Protein AF-A0A538EGA3-F1 (afdb_monomer_lite)

Sequence (104 aa):
MTSRRQLITATGVAAGGALLIGGTGAIASAATAPKPAADPWTQVPVILGRIKPPTFPAKDFPVTSYGGKGDGKTDDTAAFAKAIKACSTAGGGRVTVPAGTWLT

pLDDT: mean 77.74, std 19.58, range [37.66, 95.5]

Foldseek 3Di:
DDDPPPPPPDDDDDDDDDDDDDDDPPPPPPPDDPDPDDDPVVCVVVVVVPDDDDDFPADEQELVVQVFDLAQPDASVSSVVVSVVVQVVVVHHYYDYDDHHHHD

Structure (mmCIF, N/CA/C/O backbone):
data_AF-A0A538EGA3-F1
#
_entry.id   AF-A0A538EGA3-F1
#
loop_
_atom_site.group_PDB
_atom_site.id
_atom_site.type_symbol
_atom_site.label_atom_id
_atom_site.label_alt_id
_atom_site.label_comp_id
_atom_site.label_asym_id
_atom_site.label_entity_id
_atom_site.label_seq_id
_atom_site.pdbx_PDB_ins_code
_atom_site.Cartn_x
_atom_site.Cartn_y
_atom_site.Cartn_z
_atom_site.occupancy
_atom_site.B_iso_or_equiv
_atom_site.auth_seq_id
_atom_site.auth_comp_id
_atom_site.auth_asym_id
_atom_site.auth_atom_id
_atom_site.pdbx_PDB_model_num
ATOM 1 N N . MET A 1 1 ? 40.844 21.853 -47.584 1.00 45.88 1 MET A N 1
ATOM 2 C CA . MET A 1 1 ? 41.026 22.986 -46.651 1.00 45.88 1 MET A CA 1
ATOM 3 C C . MET A 1 1 ? 41.848 22.512 -45.466 1.00 45.88 1 MET A C 1
ATOM 5 O O . MET A 1 1 ? 41.376 21.769 -44.618 1.00 45.88 1 MET A O 1
ATOM 9 N N . THR A 1 2 ? 43.126 22.860 -45.529 1.00 52.50 2 THR A N 1
ATOM 10 C CA . THR A 1 2 ? 44.255 22.369 -44.738 1.00 52.50 2 THR A CA 1
ATOM 11 C C . THR A 1 2 ? 44.214 22.919 -43.314 1.00 52.50 2 THR A C 1
ATOM 13 O O . THR A 1 2 ? 44.418 24.113 -43.097 1.00 52.50 2 THR A O 1
ATOM 16 N N . SER A 1 3 ? 43.950 22.059 -42.329 1.00 53.56 3 SER A N 1
ATOM 17 C CA . SER A 1 3 ? 43.920 22.463 -40.922 1.00 53.56 3 SER A CA 1
ATOM 18 C C . SER A 1 3 ? 45.281 22.228 -40.276 1.00 53.56 3 SER A C 1
ATOM 20 O O . SER A 1 3 ? 45.639 21.092 -39.984 1.00 53.56 3 SER A O 1
ATOM 22 N N . ARG A 1 4 ? 46.040 23.325 -40.151 1.00 60.34 4 ARG A N 1
ATOM 23 C CA . ARG A 1 4 ? 46.911 23.858 -39.067 1.00 60.34 4 ARG A CA 1
ATOM 24 C C . ARG A 1 4 ? 47.538 22.949 -37.984 1.00 60.34 4 ARG A C 1
ATOM 26 O O . ARG A 1 4 ? 48.323 23.448 -37.190 1.00 60.34 4 ARG A O 1
ATOM 33 N N . ARG A 1 5 ? 47.237 21.653 -37.918 1.00 53.47 5 ARG A N 1
ATOM 34 C CA . ARG A 1 5 ? 47.705 20.697 -36.898 1.00 53.47 5 ARG A CA 1
ATOM 35 C C . ARG A 1 5 ? 48.815 19.759 -37.380 1.00 53.47 5 ARG A C 1
ATOM 37 O O . ARG A 1 5 ? 49.364 19.023 -36.577 1.00 53.47 5 ARG A O 1
ATOM 44 N N . GLN A 1 6 ? 49.174 19.800 -38.662 1.00 52.38 6 GLN A N 1
ATOM 45 C CA . GLN A 1 6 ? 50.238 18.966 -39.244 1.00 52.38 6 GLN A CA 1
ATOM 46 C C . GLN A 1 6 ? 51.655 19.556 -39.073 1.00 52.38 6 GLN A C 1
ATOM 48 O O . GLN A 1 6 ? 52.621 18.958 -39.527 1.00 52.38 6 GLN A O 1
ATOM 53 N N . LEU A 1 7 ? 51.799 20.718 -38.421 1.00 51.31 7 LEU A N 1
ATOM 54 C CA . LEU A 1 7 ? 53.066 21.462 -38.366 1.00 51.31 7 LEU A CA 1
ATOM 55 C C . LEU A 1 7 ? 53.956 21.144 -37.142 1.00 51.31 7 LEU A C 1
ATOM 57 O O . LEU A 1 7 ? 55.055 21.673 -37.059 1.00 51.31 7 LEU A O 1
ATOM 61 N N . ILE A 1 8 ? 53.510 20.313 -36.189 1.00 56.19 8 ILE A N 1
ATOM 62 C CA . ILE A 1 8 ? 54.241 20.060 -34.920 1.00 56.19 8 ILE A CA 1
ATOM 63 C C . ILE A 1 8 ? 54.731 18.602 -34.806 1.00 56.19 8 ILE A C 1
ATOM 65 O O . ILE A 1 8 ? 55.147 18.156 -33.746 1.00 56.19 8 ILE A O 1
ATOM 69 N N . THR A 1 9 ? 54.705 17.807 -35.879 1.00 49.31 9 THR A N 1
ATOM 70 C CA . THR A 1 9 ? 55.176 16.403 -35.811 1.00 49.31 9 THR A CA 1
ATOM 71 C C . THR A 1 9 ? 56.150 16.060 -36.932 1.00 49.31 9 THR A C 1
ATOM 73 O O . THR A 1 9 ? 56.134 14.966 -37.484 1.00 49.31 9 THR A O 1
ATOM 76 N N . ALA A 1 10 ? 57.015 17.011 -37.273 1.00 52.28 10 ALA A N 1
ATOM 77 C CA . ALA A 1 10 ? 58.179 16.777 -38.115 1.00 52.28 10 ALA A CA 1
ATOM 78 C C . ALA A 1 10 ? 59.340 17.628 -37.588 1.00 52.28 10 ALA A C 1
ATOM 80 O O . ALA A 1 10 ? 59.331 18.837 -37.790 1.00 52.28 10 ALA A O 1
ATOM 81 N N . THR A 1 11 ? 60.269 16.984 -36.865 1.00 54.66 11 THR A N 1
ATOM 82 C CA . THR A 1 11 ? 61.643 17.376 -36.440 1.00 54.66 11 THR A CA 1
ATOM 83 C C . THR A 1 11 ? 61.866 16.876 -35.001 1.00 54.66 11 THR A C 1
ATOM 85 O O . THR A 1 11 ? 61.056 17.154 -34.131 1.00 54.66 11 THR A O 1
ATOM 88 N N . GLY A 1 12 ? 62.880 16.093 -34.635 1.00 48.88 12 GLY A N 1
ATOM 89 C CA . GLY A 1 12 ? 63.992 15.486 -35.355 1.00 48.88 12 GLY A CA 1
ATOM 90 C C . GLY A 1 12 ? 64.999 14.869 -34.358 1.00 48.88 12 GLY A C 1
ATOM 91 O O . GLY A 1 12 ? 64.984 15.246 -33.192 1.00 48.88 12 GLY A O 1
ATOM 92 N N . VAL A 1 13 ? 65.888 14.002 -34.886 1.00 49.81 13 VAL A N 1
ATOM 93 C CA . VAL A 1 13 ? 67.312 13.797 -34.486 1.00 49.81 13 VAL A CA 1
ATOM 94 C C . VAL A 1 13 ? 67.577 13.117 -33.119 1.00 49.81 13 VAL A C 1
ATOM 96 O O . VAL A 1 13 ? 66.918 13.420 -32.142 1.00 49.81 13 VAL A O 1
ATOM 99 N N . ALA A 1 14 ? 68.572 12.255 -32.880 1.00 45.31 14 ALA A N 1
ATOM 100 C CA . ALA A 1 14 ? 69.448 11.358 -33.641 1.00 45.31 14 ALA A CA 1
ATOM 101 C C . ALA A 1 14 ? 70.195 10.467 -32.610 1.00 45.31 14 ALA A C 1
ATOM 103 O O . ALA A 1 14 ? 70.153 10.713 -31.408 1.00 45.31 14 ALA A O 1
ATOM 104 N N . ALA A 1 15 ? 70.860 9.432 -33.119 1.00 49.69 15 ALA A N 1
ATOM 105 C CA . ALA A 1 15 ? 71.701 8.438 -32.452 1.00 49.69 15 ALA A CA 1
ATOM 106 C C . ALA A 1 15 ? 72.679 8.933 -31.360 1.00 49.69 15 ALA A C 1
ATOM 108 O O . ALA A 1 15 ? 73.272 10.001 -31.488 1.00 49.69 15 ALA A O 1
ATOM 109 N N . GLY A 1 16 ? 72.985 8.058 -30.388 1.00 38.62 16 GLY A N 1
ATOM 110 C CA . GLY A 1 16 ? 74.246 8.130 -29.639 1.00 38.62 16 GLY A CA 1
ATOM 111 C C . GLY A 1 16 ? 74.320 7.305 -28.347 1.00 38.62 16 GLY A C 1
ATOM 112 O O . GLY A 1 16 ? 73.719 7.680 -27.354 1.00 38.62 16 GLY A O 1
ATOM 113 N N . GLY A 1 17 ? 75.145 6.249 -28.357 1.00 37.66 17 GLY A N 1
ATOM 114 C CA . GLY A 1 17 ? 76.070 5.931 -27.255 1.00 37.66 17 GLY A CA 1
ATOM 115 C C . GLY A 1 17 ? 75.546 5.198 -26.012 1.00 37.66 17 GLY A C 1
ATOM 116 O O . GLY A 1 17 ? 74.854 5.761 -25.175 1.00 37.66 17 GLY A O 1
ATOM 117 N N . ALA A 1 18 ? 76.000 3.955 -25.837 1.00 47.78 18 ALA A N 1
ATOM 118 C CA . ALA A 1 18 ? 76.025 3.244 -24.557 1.00 47.78 18 ALA A CA 1
ATOM 119 C C . ALA A 1 18 ? 76.887 3.978 -23.507 1.00 47.78 18 ALA A C 1
ATOM 121 O O . ALA A 1 18 ? 77.840 4.636 -23.916 1.00 47.78 18 ALA A O 1
ATOM 122 N N . LEU A 1 19 ? 76.604 3.801 -22.199 1.00 40.25 19 LEU A N 1
ATOM 123 C CA . LEU A 1 19 ? 77.547 3.335 -21.150 1.00 40.25 19 LEU A CA 1
ATOM 124 C C . LEU A 1 19 ? 77.024 3.598 -19.700 1.00 40.25 19 LEU A C 1
ATOM 126 O O . LEU A 1 19 ? 76.902 4.738 -19.276 1.00 40.25 19 LEU A O 1
ATOM 130 N N . LEU A 1 20 ? 76.820 2.499 -18.953 1.00 40.88 20 LEU A N 1
ATOM 131 C CA . LEU A 1 20 ? 77.082 2.258 -17.512 1.00 40.88 20 LEU A CA 1
ATOM 132 C C . LEU A 1 20 ? 76.316 2.941 -16.340 1.00 40.88 20 LEU A C 1
ATOM 134 O O . LEU A 1 20 ? 76.392 4.137 -16.107 1.00 40.88 20 LEU A O 1
ATOM 138 N N . ILE A 1 21 ? 75.816 2.031 -15.480 1.00 46.25 21 ILE A N 1
ATOM 139 C CA . ILE A 1 21 ? 75.844 1.990 -13.997 1.00 46.25 21 ILE A CA 1
ATOM 140 C C . ILE A 1 21 ? 74.940 2.959 -13.214 1.00 46.25 21 ILE A C 1
ATOM 142 O O . ILE A 1 21 ? 75.186 4.152 -13.136 1.00 46.25 21 ILE A O 1
ATOM 146 N N . GLY A 1 22 ? 74.019 2.353 -12.449 1.00 46.28 22 GLY A N 1
ATOM 147 C CA . GLY A 1 22 ? 73.627 2.828 -11.119 1.00 46.28 22 GLY A CA 1
ATOM 148 C C . GLY A 1 22 ? 72.593 3.949 -11.088 1.00 46.28 22 GLY A C 1
ATOM 149 O O . GLY A 1 22 ? 72.903 5.113 -11.294 1.00 46.28 22 GLY A O 1
ATOM 150 N N . GLY A 1 23 ? 71.360 3.616 -10.719 1.00 42.41 23 GLY A N 1
ATOM 151 C CA . GLY A 1 23 ? 70.357 4.630 -10.419 1.00 42.41 23 GLY A CA 1
ATOM 152 C C . GLY A 1 23 ? 69.017 4.001 -10.096 1.00 42.41 23 GLY A C 1
ATOM 153 O O . GLY A 1 23 ? 68.351 3.480 -10.982 1.00 42.41 23 GLY A O 1
ATOM 154 N N . THR A 1 24 ? 68.675 4.016 -8.809 1.00 51.12 24 THR A N 1
ATOM 155 C CA . THR A 1 24 ? 67.328 3.915 -8.226 1.00 51.12 24 THR A CA 1
ATOM 156 C C . THR A 1 24 ? 66.188 3.809 -9.240 1.00 51.12 24 THR A C 1
ATOM 158 O O . THR A 1 24 ? 65.847 4.788 -9.905 1.00 51.12 24 THR A O 1
ATOM 161 N N . GLY A 1 25 ? 65.567 2.629 -9.313 1.00 43.28 25 GLY A N 1
ATOM 162 C CA . GLY A 1 25 ? 64.344 2.404 -10.075 1.00 43.28 25 GLY A CA 1
ATOM 163 C C . GLY A 1 25 ? 63.199 3.251 -9.526 1.00 43.28 25 GLY A C 1
ATOM 164 O O . GLY A 1 25 ? 62.449 2.813 -8.659 1.00 43.28 25 GLY A O 1
ATOM 165 N N . ALA A 1 26 ? 63.060 4.472 -10.034 1.00 49.19 26 ALA A N 1
ATOM 166 C CA . ALA A 1 26 ? 61.830 5.228 -9.926 1.00 49.19 26 ALA A CA 1
ATOM 167 C C . ALA A 1 26 ? 60.823 4.563 -10.868 1.00 49.19 26 ALA A C 1
ATOM 169 O O . ALA A 1 26 ? 60.852 4.769 -12.081 1.00 49.19 26 ALA A O 1
ATOM 170 N N . ILE A 1 27 ? 59.947 3.724 -10.313 1.00 51.88 27 ILE A N 1
ATOM 171 C CA . ILE A 1 27 ? 58.721 3.342 -11.005 1.00 51.88 27 ILE A CA 1
ATOM 172 C C . ILE A 1 27 ? 57.931 4.632 -11.247 1.00 51.88 27 ILE A C 1
ATOM 174 O O . ILE A 1 27 ? 57.329 5.202 -10.340 1.00 51.88 27 ILE A O 1
ATOM 178 N N . ALA A 1 28 ? 58.007 5.155 -12.468 1.00 54.31 28 ALA A N 1
ATOM 179 C CA . ALA A 1 28 ? 57.171 6.259 -12.898 1.00 54.31 28 ALA A CA 1
ATOM 180 C C . ALA A 1 28 ? 55.721 5.767 -12.845 1.00 54.31 28 ALA A C 1
ATOM 182 O O . ALA A 1 28 ? 55.267 5.026 -13.716 1.00 54.31 28 ALA A O 1
ATOM 183 N N . SER A 1 29 ? 55.011 6.128 -11.776 1.00 57.03 29 SER A N 1
ATOM 184 C CA . SER A 1 29 ? 53.574 5.918 -11.678 1.00 57.03 29 SER A CA 1
ATOM 185 C C . SER A 1 29 ? 52.930 6.794 -12.745 1.00 57.03 29 SER A C 1
ATOM 187 O O . SER A 1 29 ? 52.856 8.016 -12.602 1.00 57.03 29 SER A O 1
ATOM 189 N N . ALA A 1 30 ? 52.547 6.184 -13.866 1.00 58.91 30 ALA A N 1
ATOM 190 C CA . ALA A 1 30 ? 51.780 6.857 -14.895 1.00 58.91 30 ALA A CA 1
ATOM 191 C C . ALA A 1 30 ? 50.442 7.265 -14.272 1.00 58.91 30 ALA A C 1
ATOM 193 O O . ALA A 1 30 ? 49.556 6.434 -14.061 1.00 58.91 30 ALA A O 1
ATOM 194 N N . ALA A 1 31 ? 50.318 8.549 -13.936 1.00 60.88 31 ALA A N 1
ATOM 195 C CA . ALA A 1 31 ? 49.064 9.134 -13.505 1.00 60.88 31 ALA A CA 1
ATOM 196 C C . ALA A 1 31 ? 48.026 8.872 -14.602 1.00 60.88 31 ALA A C 1
ATOM 198 O O . ALA A 1 31 ? 48.109 9.411 -15.706 1.00 60.88 31 ALA A O 1
ATOM 199 N N . THR A 1 32 ? 47.068 7.993 -14.311 1.00 61.31 32 THR A N 1
ATOM 200 C CA . THR A 1 32 ? 45.915 7.780 -15.181 1.00 61.31 32 THR A CA 1
ATOM 201 C C . THR A 1 32 ? 45.165 9.102 -15.257 1.00 61.31 32 THR A C 1
ATOM 203 O O . THR A 1 32 ? 44.626 9.573 -14.256 1.00 61.31 32 THR A O 1
ATOM 206 N N . ALA A 1 33 ? 45.161 9.726 -16.435 1.00 63.84 33 ALA A N 1
ATOM 207 C CA . ALA A 1 33 ? 44.323 10.886 -16.692 1.00 63.84 33 ALA A CA 1
ATOM 208 C C . ALA A 1 33 ? 42.852 10.511 -16.424 1.00 63.84 33 ALA A C 1
ATOM 210 O O . ALA A 1 33 ? 42.443 9.393 -16.761 1.00 63.84 33 ALA A O 1
ATOM 211 N N . PRO A 1 34 ? 42.039 11.407 -15.836 1.00 65.75 34 PRO A N 1
ATOM 212 C CA . PRO A 1 34 ? 40.624 11.132 -15.640 1.00 65.75 34 PRO A CA 1
ATOM 213 C C . PRO A 1 34 ? 39.979 10.854 -17.001 1.00 65.75 34 PRO A C 1
ATOM 215 O O . PRO A 1 34 ? 40.025 11.679 -17.915 1.00 65.75 34 PRO A O 1
ATOM 218 N N . LYS A 1 35 ? 39.408 9.653 -17.148 1.00 69.62 35 LYS A N 1
ATOM 219 C CA . LYS A 1 35 ? 38.663 9.257 -18.345 1.00 69.62 35 LYS A CA 1
ATOM 220 C C . LYS A 1 35 ? 37.531 10.275 -18.558 1.00 69.62 35 LYS A C 1
ATOM 222 O O . LYS A 1 35 ? 36.811 10.547 -17.596 1.00 69.62 35 LYS A O 1
ATOM 227 N N . PRO A 1 36 ? 37.342 10.817 -19.777 1.00 68.00 36 PRO A N 1
ATOM 228 C CA . PRO A 1 36 ? 36.209 11.688 -20.067 1.00 68.00 36 PRO A CA 1
ATOM 229 C C . PRO A 1 36 ? 34.912 11.000 -19.642 1.00 68.00 36 PRO A C 1
ATOM 231 O O . PRO A 1 36 ? 34.724 9.814 -19.937 1.00 68.00 36 PRO A O 1
ATOM 234 N N . ALA A 1 37 ? 34.049 11.722 -18.925 1.00 72.38 37 ALA A N 1
ATOM 235 C CA . ALA A 1 37 ? 32.745 11.203 -18.540 1.00 72.38 37 ALA A CA 1
ATOM 236 C C . ALA A 1 37 ? 32.004 10.757 -19.809 1.00 72.38 37 ALA A C 1
ATOM 238 O O . ALA A 1 37 ? 31.917 11.510 -20.780 1.00 72.38 37 ALA A O 1
ATOM 239 N N . ALA A 1 38 ? 31.537 9.508 -19.822 1.00 79.62 38 ALA A N 1
ATOM 240 C CA . ALA A 1 38 ? 30.716 9.005 -20.914 1.00 79.62 38 ALA A CA 1
ATOM 241 C C . ALA A 1 38 ? 29.440 9.852 -21.026 1.00 79.62 38 ALA A C 1
ATOM 243 O O . ALA A 1 38 ? 28.957 10.363 -20.015 1.00 79.62 38 ALA A O 1
ATOM 244 N N . ASP A 1 39 ? 28.895 9.980 -22.239 1.00 89.31 39 ASP A N 1
ATOM 245 C CA . ASP A 1 39 ? 27.619 10.661 -22.461 1.00 89.31 39 ASP A CA 1
ATOM 246 C C . ASP A 1 39 ? 26.536 10.036 -21.554 1.00 89.31 39 ASP A C 1
ATOM 248 O O . ASP A 1 39 ? 26.227 8.847 -21.718 1.00 89.31 39 ASP A O 1
ATOM 252 N N . PRO A 1 40 ? 25.963 10.791 -20.595 1.00 83.75 40 PRO A N 1
ATOM 253 C CA . PRO A 1 40 ? 24.974 10.276 -19.650 1.00 83.75 40 PRO A CA 1
ATOM 254 C C . PRO A 1 40 ? 23.760 9.638 -20.333 1.00 83.75 40 PRO A C 1
ATOM 256 O O . PRO A 1 40 ? 23.156 8.710 -19.789 1.00 83.75 40 PRO A O 1
ATOM 259 N N . TRP A 1 41 ? 23.429 10.080 -21.549 1.00 91.00 41 TRP A N 1
ATOM 260 C CA . TRP A 1 41 ? 22.285 9.574 -22.302 1.00 91.00 41 TRP A CA 1
ATOM 261 C C . TRP A 1 41 ? 22.465 8.127 -22.775 1.00 91.00 41 TRP A C 1
ATOM 263 O O . TRP A 1 41 ? 21.480 7.414 -22.965 1.00 91.00 41 TRP A O 1
ATOM 273 N N . THR A 1 42 ? 23.705 7.632 -22.846 1.00 91.81 42 THR A N 1
ATOM 274 C CA . THR A 1 42 ? 23.994 6.220 -23.153 1.00 91.81 42 THR A CA 1
ATOM 275 C C . THR A 1 42 ? 23.508 5.252 -22.067 1.00 91.81 42 THR A C 1
ATOM 277 O O . THR A 1 42 ? 23.306 4.070 -22.345 1.00 91.81 42 THR A O 1
ATOM 280 N N . GLN A 1 43 ? 23.269 5.729 -20.837 1.00 89.31 43 GLN A N 1
ATOM 281 C CA . GLN A 1 43 ? 22.793 4.896 -19.725 1.00 89.31 43 GLN A CA 1
ATOM 282 C C . GLN A 1 43 ? 21.271 4.738 -19.675 1.00 89.31 43 GLN A C 1
ATOM 284 O O . GLN A 1 43 ? 20.782 3.817 -19.021 1.00 89.31 43 GLN A O 1
ATOM 289 N N . VAL A 1 44 ? 20.511 5.583 -20.376 1.00 92.62 44 VAL A N 1
ATOM 290 C CA . VAL A 1 44 ? 19.039 5.543 -20.387 1.00 92.62 44 VAL A CA 1
ATOM 291 C C . VAL A 1 44 ? 18.466 4.149 -20.674 1.00 92.62 44 VAL A C 1
ATOM 293 O O . VAL A 1 44 ? 17.680 3.679 -19.850 1.00 92.62 44 VAL A O 1
ATOM 296 N N . PRO A 1 45 ? 18.847 3.429 -21.752 1.00 91.50 45 PRO A N 1
ATOM 297 C CA . PRO A 1 45 ? 18.276 2.105 -22.022 1.00 91.50 45 PRO A CA 1
ATOM 298 C C . PRO A 1 45 ? 18.584 1.089 -20.911 1.00 91.50 45 PRO A C 1
ATOM 300 O O . PRO A 1 45 ? 17.755 0.233 -20.605 1.00 91.50 45 PRO A O 1
ATOM 303 N N . VAL A 1 46 ? 19.742 1.213 -20.254 1.00 92.56 46 VAL A N 1
ATOM 304 C CA . VAL A 1 46 ? 20.134 0.358 -19.123 1.00 92.56 46 VAL A CA 1
ATOM 305 C C . VAL A 1 46 ? 19.288 0.661 -17.886 1.00 92.56 46 VAL A C 1
ATOM 307 O O . VAL A 1 46 ? 18.868 -0.262 -17.190 1.00 92.56 46 VAL A O 1
ATOM 310 N N . ILE A 1 47 ? 19.025 1.940 -17.609 1.00 91.19 47 ILE A N 1
ATOM 311 C CA . ILE A 1 47 ? 18.176 2.375 -16.494 1.00 91.19 47 ILE A CA 1
ATOM 312 C C . ILE A 1 47 ? 16.744 1.887 -16.716 1.00 91.19 47 ILE A C 1
ATOM 314 O O . ILE A 1 47 ? 16.175 1.261 -15.825 1.00 91.19 47 ILE A O 1
ATOM 318 N N . LEU A 1 48 ? 16.197 2.089 -17.917 1.00 93.06 48 LEU A N 1
ATOM 319 C CA . LEU A 1 48 ? 14.854 1.631 -18.273 1.00 93.06 48 LEU A CA 1
ATOM 320 C C . LEU A 1 48 ? 14.715 0.110 -18.133 1.00 93.06 48 LEU A C 1
ATOM 322 O O . LEU A 1 48 ? 13.745 -0.356 -17.543 1.00 93.06 48 LEU A O 1
ATOM 326 N N . GLY A 1 49 ? 15.712 -0.665 -18.573 1.00 93.62 49 GLY A N 1
ATOM 327 C CA . GLY A 1 49 ? 15.704 -2.126 -18.435 1.00 93.62 49 GLY A CA 1
ATOM 328 C C . GLY A 1 49 ? 15.728 -2.640 -16.986 1.00 93.62 49 GLY A C 1
ATOM 329 O O . GLY A 1 49 ? 15.394 -3.800 -16.737 1.00 93.62 49 GLY A O 1
ATOM 330 N N . ARG A 1 50 ? 16.107 -1.799 -16.015 1.00 93.88 50 ARG A N 1
ATOM 331 C CA . ARG A 1 50 ? 16.117 -2.141 -14.581 1.00 93.88 50 ARG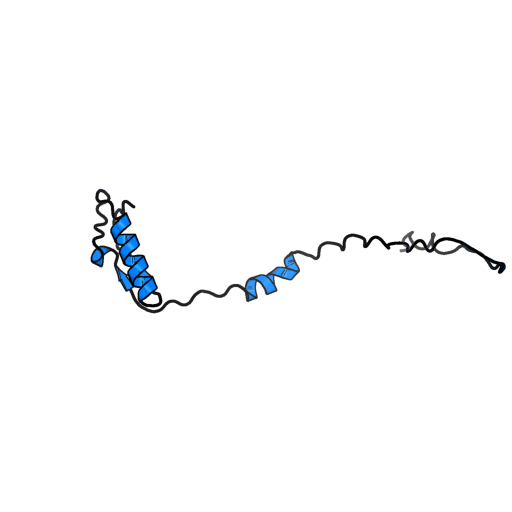 A CA 1
ATOM 332 C C . ARG A 1 50 ? 14.801 -1.810 -13.874 1.00 93.88 50 ARG A C 1
ATOM 334 O O . ARG A 1 50 ? 14.574 -2.325 -12.781 1.00 93.88 50 ARG A O 1
ATOM 341 N N . ILE A 1 51 ? 13.937 -0.989 -14.471 1.00 94.25 51 ILE A N 1
ATOM 342 C CA . ILE A 1 51 ? 12.646 -0.618 -13.886 1.00 94.25 51 ILE A CA 1
ATOM 343 C C . ILE A 1 51 ? 11.672 -1.778 -14.099 1.00 94.25 51 ILE A C 1
ATOM 345 O O . ILE A 1 51 ? 11.152 -1.988 -15.192 1.00 94.25 51 ILE A O 1
ATOM 349 N N . LYS A 1 52 ? 11.427 -2.548 -13.037 1.00 93.44 52 LYS A N 1
ATOM 350 C CA . LYS A 1 52 ? 10.438 -3.631 -13.020 1.00 93.44 52 LYS A CA 1
ATOM 351 C C . LYS A 1 52 ? 9.303 -3.258 -12.065 1.00 93.44 52 LYS A C 1
ATOM 353 O O . LYS A 1 52 ? 9.582 -3.071 -10.879 1.00 93.44 52 LYS A O 1
ATOM 358 N N . PRO A 1 53 ? 8.049 -3.146 -12.540 1.00 91.69 53 PRO A N 1
ATOM 359 C CA . PRO A 1 53 ? 6.911 -2.926 -11.659 1.00 91.69 53 PRO A CA 1
ATOM 360 C C . PRO A 1 53 ? 6.781 -4.072 -10.645 1.00 91.69 53 PRO A C 1
ATOM 362 O O . PRO A 1 53 ? 6.909 -5.238 -11.033 1.00 91.69 53 PRO A O 1
ATOM 365 N N . PRO A 1 54 ? 6.524 -3.779 -9.362 1.00 88.88 54 PRO A N 1
ATOM 366 C CA . PRO A 1 54 ? 6.241 -4.818 -8.385 1.00 88.88 54 PRO A CA 1
ATOM 367 C C . PRO A 1 54 ? 4.892 -5.480 -8.686 1.00 88.88 54 PRO A C 1
ATOM 369 O O . PRO A 1 54 ? 3.922 -4.819 -9.060 1.00 88.88 54 PRO A O 1
ATOM 372 N N . THR A 1 55 ? 4.821 -6.794 -8.490 1.00 91.44 55 THR A N 1
ATOM 373 C CA . THR A 1 55 ? 3.577 -7.565 -8.582 1.00 91.44 55 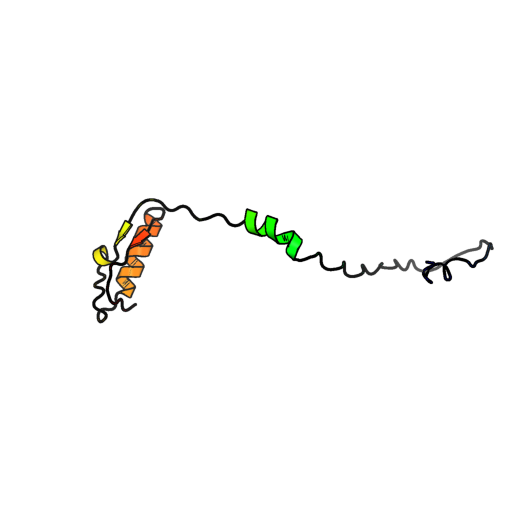THR A CA 1
ATOM 374 C C . THR A 1 55 ? 3.060 -7.866 -7.183 1.00 91.44 55 THR A C 1
ATOM 376 O O . THR A 1 55 ? 3.801 -8.406 -6.361 1.00 91.44 55 THR A O 1
ATOM 379 N N . PHE A 1 56 ? 1.790 -7.566 -6.920 1.00 89.88 56 PHE A N 1
ATOM 380 C CA . PHE A 1 56 ? 1.154 -7.823 -5.628 1.00 89.88 56 PHE A CA 1
ATOM 381 C C . PHE A 1 56 ? 0.083 -8.915 -5.751 1.00 89.88 56 PHE A C 1
ATOM 383 O O . PHE A 1 56 ? -0.622 -8.955 -6.763 1.00 89.88 56 PHE A O 1
ATOM 390 N N . PRO A 1 57 ? -0.091 -9.774 -4.730 1.00 93.25 57 PRO A N 1
ATOM 391 C CA . PRO A 1 57 ? -1.238 -10.672 -4.655 1.00 93.25 57 PRO A CA 1
ATOM 392 C C . PRO A 1 57 ? -2.566 -9.904 -4.704 1.00 93.25 57 PRO A C 1
ATOM 394 O O . PRO A 1 57 ? -2.688 -8.822 -4.127 1.00 93.25 57 PRO A O 1
ATOM 397 N N . ALA A 1 58 ? -3.589 -10.487 -5.333 1.00 92.38 58 ALA A N 1
ATOM 398 C CA . ALA A 1 58 ? -4.946 -9.935 -5.370 1.00 92.38 58 ALA A CA 1
ATOM 399 C C . ALA A 1 58 ? -5.684 -10.163 -4.033 1.00 92.38 58 ALA A C 1
ATOM 401 O O . ALA A 1 58 ? -6.661 -10.904 -3.964 1.00 92.38 58 ALA A O 1
ATOM 402 N N . LYS A 1 59 ? -5.166 -9.567 -2.954 1.00 93.38 59 LYS A N 1
ATOM 403 C CA . LYS A 1 59 ? -5.739 -9.604 -1.604 1.00 93.38 59 LYS A CA 1
ATOM 404 C C . LYS A 1 59 ? -5.935 -8.183 -1.102 1.00 93.38 59 LYS A C 1
ATOM 406 O O . LYS A 1 59 ? -4.984 -7.403 -1.118 1.00 93.38 59 LYS A O 1
ATOM 411 N N . ASP A 1 60 ? -7.135 -7.889 -0.623 1.00 93.62 60 ASP A N 1
ATOM 412 C CA . ASP A 1 60 ? -7.495 -6.568 -0.118 1.00 93.62 60 ASP A CA 1
ATOM 413 C C . ASP A 1 60 ? -7.657 -6.598 1.405 1.00 93.62 60 ASP A C 1
ATOM 415 O O . ASP A 1 60 ? -8.323 -7.469 1.962 1.00 93.62 60 ASP A O 1
ATOM 419 N N . PHE A 1 61 ? -7.035 -5.629 2.069 1.00 94.44 61 PHE A N 1
ATOM 420 C CA . PHE A 1 61 ? -7.033 -5.442 3.516 1.00 94.44 61 PHE A CA 1
ATOM 421 C C . PHE A 1 61 ? -7.645 -4.069 3.829 1.00 94.44 61 PHE A C 1
ATOM 423 O O . PHE A 1 61 ? -6.908 -3.088 3.955 1.00 94.44 61 PHE A O 1
ATOM 430 N N . PRO A 1 62 ? -8.983 -3.955 3.899 1.00 94.38 62 PRO A N 1
ATOM 431 C CA . PRO A 1 62 ? -9.640 -2.680 4.157 1.00 94.38 62 PRO A CA 1
ATOM 432 C C . PRO A 1 62 ? -9.351 -2.186 5.573 1.00 94.38 62 PRO A C 1
ATOM 434 O O . PRO A 1 62 ? -9.577 -2.908 6.544 1.00 94.38 62 PRO A O 1
ATOM 437 N N . VAL A 1 63 ? -8.899 -0.935 5.706 1.00 93.69 63 VAL A N 1
ATOM 438 C CA . VAL A 1 63 ? -8.533 -0.334 7.009 1.00 93.69 63 VAL A CA 1
ATOM 439 C C . VAL A 1 63 ? -9.724 -0.302 7.979 1.00 93.69 63 VAL A C 1
ATOM 441 O O . VAL A 1 63 ? -9.549 -0.442 9.191 1.00 93.69 63 VAL A O 1
ATOM 444 N N . THR A 1 64 ? -10.951 -0.248 7.453 1.00 92.38 64 THR A N 1
ATOM 445 C CA . THR A 1 64 ? -12.196 -0.328 8.235 1.00 92.38 64 THR A CA 1
ATOM 446 C C . THR A 1 64 ? -12.357 -1.650 8.988 1.00 92.38 64 THR A C 1
ATOM 448 O O . THR A 1 64 ? -12.904 -1.662 10.086 1.00 92.38 64 THR A O 1
ATOM 451 N N . SER A 1 65 ? -11.813 -2.759 8.471 1.00 93.00 65 SER A N 1
ATOM 452 C CA . SER A 1 65 ? -11.816 -4.053 9.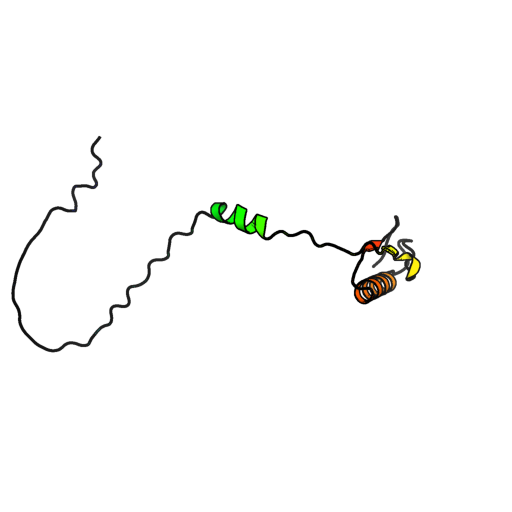179 1.00 93.00 65 SER A CA 1
ATOM 453 C C . SER A 1 65 ? -10.834 -4.101 10.354 1.00 93.00 65 SER A C 1
ATOM 455 O O . SER A 1 65 ? -10.918 -4.996 11.190 1.00 93.00 65 SER A O 1
ATOM 457 N N . TYR A 1 66 ? -9.917 -3.132 10.448 1.00 91.69 66 TYR A N 1
ATOM 458 C CA . TYR A 1 66 ? -8.900 -3.038 11.501 1.00 91.69 66 TYR A CA 1
ATOM 459 C C . TYR A 1 66 ? -9.194 -1.948 12.539 1.00 91.69 66 TYR A C 1
ATOM 461 O O . TYR A 1 66 ? -8.352 -1.673 13.399 1.00 91.69 66 TYR A O 1
ATOM 469 N N . GLY A 1 67 ? -10.399 -1.372 12.492 1.00 88.88 67 GLY A N 1
ATOM 470 C CA . GLY A 1 67 ? -10.868 -0.347 13.422 1.00 88.88 67 GLY A CA 1
ATOM 471 C C . GLY A 1 67 ? -10.722 1.086 12.917 1.00 88.88 67 GLY A C 1
ATOM 472 O O . GLY A 1 67 ? -10.947 2.001 13.702 1.00 88.88 67 GLY A O 1
ATOM 473 N N . GLY A 1 68 ? -10.360 1.280 11.644 1.00 90.81 68 GLY A N 1
ATOM 474 C CA . GLY A 1 68 ? -10.276 2.609 11.051 1.00 90.81 68 GLY A CA 1
ATOM 475 C C . GLY A 1 68 ? -11.656 3.195 10.768 1.00 90.81 68 GLY A C 1
ATOM 476 O O . GLY A 1 68 ? -12.499 2.513 10.178 1.00 90.81 68 GLY A O 1
ATOM 477 N N . LYS A 1 69 ? -11.891 4.443 11.177 1.00 89.81 69 LYS A N 1
ATOM 478 C CA . LYS A 1 69 ? -13.194 5.105 11.009 1.00 89.81 69 LYS A CA 1
ATOM 479 C C . LYS A 1 69 ? -13.230 6.085 9.849 1.00 89.81 69 LYS A C 1
ATOM 481 O O . LYS A 1 69 ? -14.282 6.202 9.225 1.00 89.81 69 LYS A O 1
ATOM 486 N N . GLY A 1 70 ? -12.128 6.777 9.554 1.00 89.75 70 GLY A N 1
ATOM 487 C CA . GLY A 1 70 ? -12.105 7.761 8.470 1.00 89.75 70 GLY A CA 1
ATOM 488 C C . GLY A 1 70 ? -13.049 8.952 8.702 1.00 89.75 70 GLY A C 1
ATOM 489 O O . GLY A 1 70 ? -13.557 9.537 7.743 1.00 89.75 70 GLY A O 1
ATOM 490 N N . ASP A 1 71 ? -13.308 9.302 9.968 1.00 89.44 71 ASP A N 1
ATOM 491 C CA . ASP A 1 71 ? -14.189 10.405 10.387 1.00 89.44 71 ASP A CA 1
ATOM 492 C C . ASP A 1 71 ? -13.458 11.755 10.563 1.00 89.44 71 ASP A C 1
ATOM 494 O O . ASP A 1 71 ? -14.085 12.774 10.862 1.00 89.44 71 ASP A O 1
ATOM 498 N N . GLY A 1 72 ? -12.135 11.771 10.390 1.00 89.19 72 GLY A N 1
ATOM 499 C CA . GLY A 1 72 ? -11.255 12.931 10.537 1.00 89.19 72 GLY A CA 1
ATOM 500 C C . GLY A 1 72 ? -11.037 13.389 11.975 1.00 89.19 72 GLY A C 1
ATOM 501 O O . GLY A 1 72 ? -10.510 14.479 12.187 1.00 89.19 72 GLY A O 1
ATOM 502 N N . LYS A 1 73 ? -11.474 12.598 12.959 1.00 89.69 73 LYS A N 1
ATOM 503 C CA . LYS A 1 73 ? -11.416 12.932 14.389 1.00 89.69 73 LYS A CA 1
ATOM 504 C C . LYS A 1 73 ? -10.752 11.832 15.204 1.00 89.69 73 LYS A C 1
ATOM 506 O O . LYS A 1 73 ? -10.042 12.123 16.161 1.00 89.69 73 LYS A O 1
ATOM 511 N N . THR A 1 74 ? -11.029 10.583 14.856 1.00 87.62 74 THR A N 1
ATOM 512 C CA . THR A 1 74 ? -10.463 9.404 15.496 1.00 87.62 74 THR A CA 1
ATOM 513 C C . THR A 1 74 ? -9.054 9.176 14.967 1.00 87.62 74 THR A C 1
ATOM 515 O O . THR A 1 74 ? -8.838 9.188 13.761 1.00 87.62 74 THR A O 1
ATOM 518 N N . ASP A 1 75 ? -8.112 8.944 15.876 1.00 91.88 75 ASP A N 1
ATOM 519 C CA . ASP A 1 75 ? -6.770 8.490 15.531 1.00 91.88 75 ASP A CA 1
ATOM 520 C C . ASP A 1 75 ? -6.831 7.059 14.953 1.00 91.88 75 ASP A C 1
ATOM 522 O O . ASP A 1 75 ? -7.129 6.088 15.659 1.00 91.88 75 ASP A O 1
ATOM 526 N N . ASP A 1 76 ? -6.566 6.946 13.650 1.00 92.56 76 ASP A N 1
ATOM 527 C CA . ASP A 1 76 ? -6.561 5.703 12.890 1.00 92.56 76 ASP A CA 1
ATOM 528 C C . ASP A 1 76 ? -5.137 5.104 12.742 1.00 92.56 76 ASP A C 1
ATOM 530 O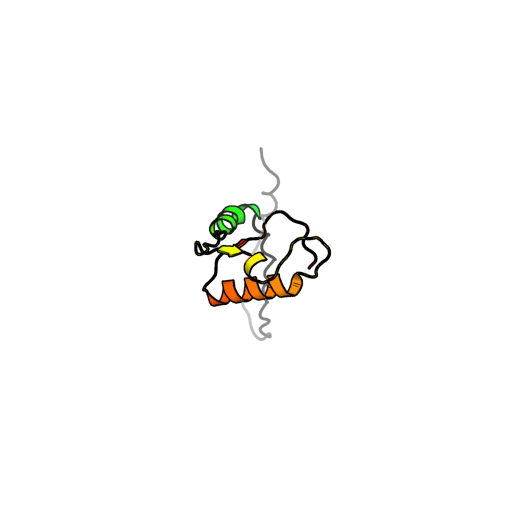 O . ASP A 1 76 ? -4.996 4.055 12.100 1.00 92.56 76 ASP A O 1
ATOM 534 N N . THR A 1 77 ? -4.073 5.666 13.357 1.00 93.56 77 THR A N 1
ATOM 535 C CA . THR A 1 77 ? -2.679 5.166 13.229 1.00 93.56 77 THR A CA 1
ATOM 536 C C . THR A 1 77 ? -2.591 3.671 13.549 1.00 93.56 77 THR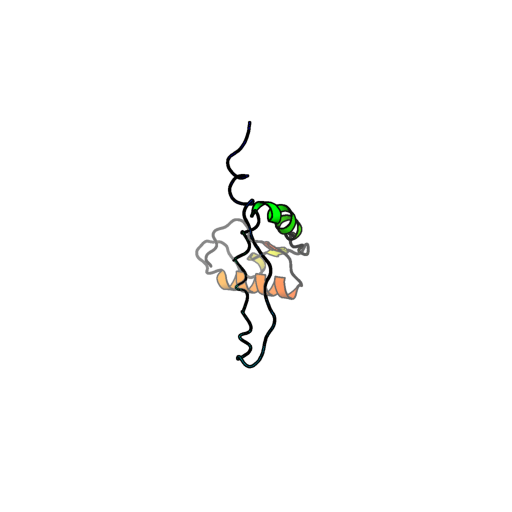 A C 1
ATOM 538 O O . THR A 1 77 ? -1.976 2.881 12.823 1.00 93.56 77 THR A O 1
ATOM 541 N N . ALA A 1 78 ? -3.254 3.244 14.629 1.00 94.00 78 ALA A N 1
ATOM 542 C CA . ALA A 1 78 ? -3.259 1.850 15.060 1.00 94.00 78 ALA A CA 1
ATOM 543 C C . ALA A 1 78 ? -3.987 0.925 14.068 1.00 94.00 78 ALA A C 1
ATOM 545 O O . ALA A 1 78 ? -3.606 -0.241 13.922 1.00 94.00 78 ALA A O 1
ATOM 546 N N . ALA A 1 79 ? -5.018 1.421 13.378 1.00 93.19 79 ALA A N 1
ATOM 547 C CA . ALA A 1 79 ? -5.741 0.661 12.363 1.00 93.19 79 ALA A CA 1
ATOM 548 C C . ALA A 1 79 ? -4.870 0.444 11.118 1.00 93.19 79 ALA A C 1
ATOM 550 O O . ALA A 1 79 ? -4.772 -0.686 10.630 1.00 93.19 79 ALA A O 1
ATOM 551 N N . PHE A 1 80 ? -4.156 1.480 10.665 1.00 94.25 80 PHE A N 1
ATOM 552 C CA . PHE A 1 80 ? -3.186 1.369 9.571 1.00 94.25 80 PHE A CA 1
ATOM 553 C C . PHE A 1 80 ? -2.049 0.403 9.907 1.00 94.25 80 PHE A C 1
ATOM 555 O O . PHE A 1 80 ? -1.745 -0.493 9.115 1.00 94.25 80 PHE A O 1
ATOM 562 N N . ALA A 1 81 ? -1.467 0.512 11.105 1.00 95.12 81 ALA A N 1
ATOM 563 C CA . ALA A 1 81 ? -0.409 -0.393 11.550 1.00 95.12 81 ALA A CA 1
ATOM 564 C C . ALA A 1 81 ? -0.867 -1.864 11.543 1.00 95.12 81 ALA A C 1
ATOM 566 O O . ALA A 1 81 ? -0.146 -2.749 11.071 1.00 95.12 81 ALA A O 1
ATOM 567 N N . LYS A 1 82 ? -2.093 -2.137 12.012 1.00 94.88 82 LYS A N 1
ATOM 568 C CA . LYS A 1 82 ? -2.684 -3.485 11.991 1.00 94.88 82 LYS A CA 1
ATOM 569 C C . LYS A 1 82 ? -2.933 -3.986 10.569 1.00 94.88 82 LYS A C 1
ATOM 571 O O . LYS A 1 82 ? -2.576 -5.127 10.274 1.00 94.88 82 LYS A O 1
ATOM 576 N N . ALA A 1 83 ? -3.490 -3.148 9.696 1.00 94.00 83 ALA A N 1
ATOM 577 C CA . ALA A 1 83 ? -3.755 -3.504 8.304 1.00 94.00 83 ALA A CA 1
ATOM 578 C C . ALA A 1 83 ? -2.458 -3.850 7.551 1.00 94.00 83 ALA A C 1
ATOM 580 O O . ALA A 1 83 ? -2.380 -4.880 6.880 1.00 94.00 83 ALA A O 1
ATOM 581 N N . ILE A 1 84 ? -1.403 -3.049 7.734 1.00 94.62 84 ILE A N 1
ATOM 582 C CA . ILE A 1 84 ? -0.081 -3.287 7.134 1.00 94.62 84 ILE A CA 1
ATOM 583 C C . ILE A 1 84 ? 0.542 -4.574 7.683 1.00 94.62 84 ILE A C 1
ATOM 585 O O . ILE A 1 84 ? 1.044 -5.393 6.911 1.00 94.62 84 ILE A O 1
ATOM 589 N N . LYS A 1 85 ? 0.479 -4.800 9.002 1.00 95.50 85 LYS A N 1
ATOM 590 C CA . LYS A 1 85 ? 0.996 -6.029 9.622 1.00 95.50 85 LYS A CA 1
ATOM 591 C C . LYS A 1 85 ? 0.284 -7.272 9.089 1.00 95.50 85 LYS A C 1
ATOM 593 O O . LYS A 1 85 ? 0.946 -8.269 8.798 1.00 95.50 85 LYS A O 1
ATOM 598 N N . ALA A 1 86 ? -1.039 -7.219 8.944 1.00 93.25 86 ALA A N 1
ATOM 599 C CA . ALA A 1 86 ? -1.823 -8.314 8.382 1.00 93.25 86 ALA A CA 1
ATOM 600 C C . ALA A 1 86 ? -1.467 -8.565 6.908 1.00 93.25 86 ALA A C 1
ATOM 602 O O . ALA A 1 86 ? -1.201 -9.706 6.537 1.00 93.25 86 ALA A O 1
ATOM 603 N N . CYS A 1 87 ? -1.366 -7.503 6.104 1.00 93.69 87 CYS A N 1
ATOM 604 C CA . CYS A 1 87 ? -0.955 -7.575 4.703 1.00 93.69 87 CYS A CA 1
ATOM 605 C C . CYS A 1 87 ? 0.440 -8.205 4.546 1.00 93.69 87 CYS A C 1
ATOM 607 O O . CYS A 1 87 ? 0.616 -9.144 3.771 1.00 93.69 87 CYS A O 1
ATOM 609 N N . SER A 1 88 ? 1.413 -7.756 5.343 1.00 94.12 88 SER A N 1
ATOM 610 C CA . SER A 1 88 ? 2.775 -8.302 5.352 1.00 94.12 88 SER A CA 1
ATOM 611 C C . SER A 1 88 ? 2.792 -9.785 5.744 1.00 94.12 88 SER A C 1
ATOM 613 O O . SER A 1 88 ? 3.364 -10.614 5.037 1.00 94.12 88 SER A O 1
ATOM 615 N N . THR A 1 89 ? 2.068 -10.149 6.807 1.00 93.25 89 THR A N 1
ATOM 616 C CA . THR A 1 89 ? 1.964 -11.544 7.278 1.00 93.25 89 THR A CA 1
ATOM 617 C C . THR A 1 89 ? 1.308 -12.459 6.236 1.00 93.25 89 THR A C 1
ATOM 619 O O . THR A 1 89 ? 1.664 -13.627 6.120 1.00 93.25 89 THR A O 1
ATOM 622 N N . ALA A 1 90 ? 0.368 -11.935 5.448 1.00 90.50 90 ALA A N 1
ATOM 623 C CA . ALA A 1 90 ? -0.352 -12.680 4.417 1.00 90.50 90 ALA A CA 1
ATOM 624 C C . ALA A 1 90 ? 0.419 -12.847 3.089 1.00 90.50 90 ALA A C 1
ATOM 626 O O . ALA A 1 90 ? -0.145 -13.400 2.131 1.00 90.50 90 ALA A O 1
ATOM 627 N N . GLY A 1 91 ? 1.673 -12.380 3.028 1.00 91.69 91 GLY A N 1
ATOM 628 C CA . GLY A 1 91 ? 2.530 -12.439 1.841 1.00 91.69 91 GLY A CA 1
ATOM 629 C C . GLY A 1 91 ? 2.350 -11.265 0.874 1.00 91.69 91 GLY A C 1
ATOM 630 O O . GLY A 1 91 ? 2.700 -11.385 -0.298 1.00 91.69 91 GLY A O 1
ATOM 631 N N . GLY A 1 92 ? 1.795 -10.146 1.344 1.00 89.94 92 GLY A N 1
ATOM 632 C CA . GLY A 1 92 ? 1.524 -8.950 0.548 1.00 89.94 92 GLY A CA 1
ATOM 633 C C . GLY A 1 92 ? 0.091 -8.866 0.015 1.00 89.94 92 GLY A C 1
ATOM 634 O O . GLY A 1 92 ? -0.724 -9.780 0.161 1.00 89.94 92 GLY A O 1
ATOM 635 N N . GLY A 1 93 ? -0.219 -7.728 -0.605 1.00 92.75 93 GLY A N 1
ATOM 636 C CA . GLY A 1 93 ? -1.549 -7.378 -1.100 1.00 92.75 93 GLY A CA 1
ATOM 637 C C . GLY A 1 93 ? -1.744 -5.864 -1.114 1.00 92.75 93 GLY A C 1
ATOM 638 O O . GLY A 1 93 ? -0.774 -5.109 -1.188 1.00 92.75 93 GLY A O 1
ATOM 639 N N . ARG A 1 94 ? -2.996 -5.416 -1.025 1.00 94.75 94 ARG A N 1
ATOM 640 C CA . ARG A 1 94 ? -3.380 -4.001 -1.036 1.00 94.75 94 ARG A CA 1
ATOM 641 C C . ARG A 1 94 ? -4.086 -3.645 0.264 1.00 94.75 94 ARG A C 1
ATOM 643 O O . ARG A 1 94 ? -5.059 -4.291 0.636 1.00 94.75 94 ARG A O 1
ATOM 650 N N . VAL A 1 95 ? -3.625 -2.602 0.945 1.00 94.50 95 VAL A N 1
ATOM 651 C CA . VAL A 1 95 ? -4.362 -2.006 2.067 1.00 94.50 95 VAL A CA 1
ATOM 652 C C . VAL A 1 95 ? -5.313 -0.966 1.483 1.00 94.50 95 VAL A C 1
ATOM 654 O O . VAL A 1 95 ? -4.857 0.021 0.909 1.00 94.50 95 VAL A O 1
ATOM 657 N N . THR A 1 96 ? -6.622 -1.211 1.552 1.00 94.62 96 THR A N 1
ATOM 658 C CA . THR A 1 96 ? -7.625 -0.352 0.907 1.00 94.62 96 THR A CA 1
ATOM 659 C C . THR A 1 96 ? -8.184 0.670 1.892 1.00 94.62 96 THR A C 1
ATOM 661 O O . THR A 1 96 ? -8.654 0.337 2.981 1.00 94.62 96 THR A O 1
ATOM 664 N N . VAL A 1 97 ? -8.122 1.940 1.493 1.00 93.62 97 VAL A N 1
ATOM 665 C CA . VAL A 1 97 ? -8.599 3.083 2.2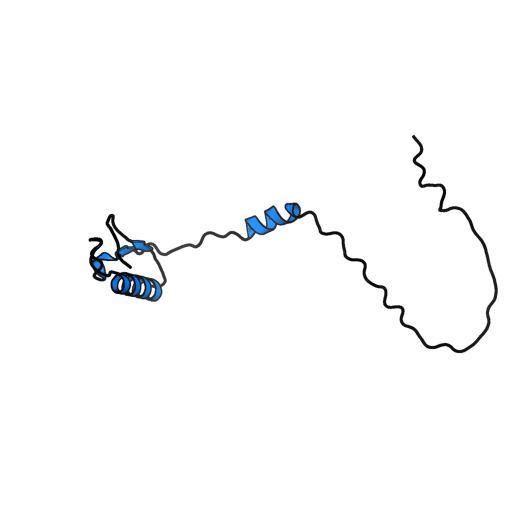75 1.00 93.62 97 VAL A CA 1
ATOM 666 C C . VAL A 1 97 ? -9.826 3.648 1.559 1.00 93.62 97 VAL A C 1
ATOM 668 O O . VAL A 1 97 ? -9.673 4.211 0.473 1.00 93.62 97 VAL A O 1
ATOM 671 N N . PRO A 1 98 ? -11.049 3.443 2.081 1.00 91.25 98 PRO A N 1
ATOM 672 C CA . PRO A 1 98 ? -12.241 4.015 1.468 1.00 91.25 98 PRO A CA 1
ATOM 673 C C . PRO A 1 98 ? -12.252 5.546 1.587 1.00 91.25 98 PRO A C 1
ATOM 675 O O . PRO A 1 98 ? -11.488 6.141 2.351 1.00 91.25 98 PRO A O 1
ATOM 678 N N . ALA A 1 99 ? -13.129 6.190 0.815 1.00 92.56 99 ALA A N 1
ATOM 679 C CA . ALA A 1 99 ? -13.307 7.637 0.873 1.00 92.56 99 ALA A CA 1
ATOM 680 C C . ALA A 1 99 ? -13.665 8.081 2.303 1.00 92.56 99 ALA A C 1
ATOM 682 O O . ALA A 1 99 ? -14.566 7.519 2.923 1.00 92.56 99 ALA A O 1
ATOM 683 N N . GLY A 1 100 ? -12.946 9.078 2.813 1.00 90.31 100 GLY A N 1
ATOM 684 C CA . GLY A 1 100 ? -13.078 9.571 4.181 1.00 90.31 100 GLY A CA 1
ATOM 685 C C . GLY A 1 100 ? -11.921 10.493 4.552 1.00 90.31 100 GLY A C 1
ATOM 686 O O . GLY A 1 100 ? -10.996 10.689 3.759 1.00 90.31 100 GLY A O 1
ATOM 687 N N . THR A 1 101 ? -11.972 11.042 5.761 1.00 91.38 101 THR A N 1
ATOM 688 C CA . THR A 1 101 ? -10.897 11.866 6.323 1.00 91.38 101 THR A CA 1
ATOM 689 C C . THR A 1 101 ? -10.156 11.030 7.354 1.00 91.38 101 THR A C 1
ATOM 691 O O . THR A 1 101 ? -10.739 10.617 8.346 1.00 91.38 101 THR A O 1
ATOM 694 N N . TRP A 1 102 ? -8.877 10.759 7.136 1.00 89.75 102 TRP A N 1
ATOM 695 C CA . TRP A 1 102 ? -8.114 9.833 7.974 1.00 89.75 102 TRP A CA 1
ATOM 696 C C . TRP A 1 102 ? -7.103 10.618 8.794 1.00 89.75 102 TRP A C 1
ATOM 698 O O . TRP A 1 102 ? -6.232 11.273 8.225 1.00 89.75 102 TRP A O 1
ATOM 708 N N . LEU A 1 103 ? -7.246 10.577 10.117 1.00 89.62 103 LEU A N 1
ATOM 709 C CA . LEU A 1 103 ? -6.252 11.125 11.031 1.00 89.62 103 LEU A CA 1
ATOM 710 C C . LEU A 1 103 ? -5.285 9.995 11.397 1.00 89.62 103 LEU A C 1
ATOM 712 O O . LEU A 1 103 ? -5.724 8.918 11.792 1.00 89.62 103 LEU A O 1
ATOM 716 N N . THR A 1 104 ? -3.988 10.222 11.212 1.00 76.31 104 THR A N 1
ATOM 717 C CA . THR A 1 104 ? -2.932 9.202 11.327 1.00 76.31 104 THR A CA 1
ATOM 718 C C . THR A 1 104 ? -1.697 9.731 12.012 1.00 76.31 104 THR A C 1
ATOM 720 O O . THR A 1 104 ? -1.448 10.949 11.876 1.00 76.31 104 THR A O 1
#

Radius of gyration: 35.52 Å; chains: 1; bounding box: 92×36×62 Å

Secondary structure (DSSP, 8-state):
---S-TTSS-----------------------PPPPPP-GGGGHHHHHHH--PPP--S-EEEGGGGT---EEEEE-HHHHHHHHHHHHHTT--EEE--SSEEE-